Protein AF-A0A971UH70-F1 (afdb_monomer_lite)

pLDDT: mean 77.0, std 14.63, range [46.91, 95.19]

Foldseek 3Di:
DDDPVNDDDDDDDQDADPPPRDSPRFDFPDWDQPVQNKIKTWTAHPPPRDIDIDIDDPPDDPPPDDDDPDPDDDD

Sequence (75 aa):
MTRWQDVPMLFLPRLRCPSCGTFRTPLLTRSEDGGDNSVSRKYTCRECGTRFLVVFDPELPILGMNDSPLPYDDH

Radius of gyration: 17.89 Å; chains: 1; bounding box: 30×50×43 Å

Structure (mmCIF, N/CA/C/O backbone):
data_AF-A0A971UH70-F1
#
_entry.id   AF-A0A971UH70-F1
#
loop_
_atom_site.group_PDB
_atom_site.id
_atom_site.type_symbol
_atom_site.label_atom_id
_atom_site.label_alt_id
_atom_site.label_comp_id
_atom_site.label_asym_id
_atom_site.label_entity_id
_atom_site.label_seq_id
_atom_site.pdbx_PDB_ins_code
_atom_site.Cartn_x
_atom_site.Cartn_y
_atom_site.Cartn_z
_atom_site.occupancy
_atom_site.B_iso_or_equiv
_atom_site.auth_seq_id
_atom_site.auth_comp_id
_atom_site.auth_asym_id
_atom_site.auth_atom_id
_atom_site.pdbx_PDB_model_num
ATOM 1 N N . MET A 1 1 ? 3.514 12.678 -29.049 1.00 61.94 1 MET A N 1
ATOM 2 C CA . MET A 1 1 ? 2.793 12.673 -27.759 1.00 61.94 1 MET A CA 1
ATOM 3 C C . MET A 1 1 ? 2.244 11.279 -27.554 1.00 61.94 1 MET A C 1
ATOM 5 O O . MET A 1 1 ? 1.501 10.817 -28.411 1.00 61.94 1 MET A O 1
ATOM 9 N N . THR A 1 2 ? 2.656 10.599 -26.491 1.00 75.38 2 THR A N 1
ATOM 10 C CA . THR A 1 2 ? 2.125 9.280 -26.125 1.00 75.38 2 THR A CA 1
ATOM 11 C C . THR A 1 2 ? 0.659 9.440 -25.737 1.00 75.38 2 THR A C 1
ATOM 13 O O . THR A 1 2 ? 0.330 10.351 -24.974 1.00 75.38 2 THR A O 1
ATOM 16 N N . ARG A 1 3 ? -0.241 8.625 -26.293 1.00 87.81 3 ARG A N 1
ATOM 17 C CA . ARG A 1 3 ? -1.654 8.667 -25.904 1.00 87.81 3 ARG A CA 1
ATOM 18 C C . ARG A 1 3 ? -1.817 7.868 -24.616 1.00 87.81 3 ARG A C 1
ATOM 20 O O . ARG A 1 3 ? -1.167 6.846 -24.439 1.00 87.81 3 ARG A O 1
ATOM 27 N N . TRP A 1 4 ? -2.709 8.309 -23.734 1.00 85.19 4 TRP A N 1
ATOM 28 C CA . TRP A 1 4 ? -2.959 7.635 -22.452 1.00 85.19 4 TRP A CA 1
ATOM 29 C C . TRP A 1 4 ? -3.356 6.160 -22.595 1.00 85.19 4 TRP A C 1
ATOM 31 O O . TRP A 1 4 ? -3.052 5.360 -21.722 1.00 85.19 4 TRP A O 1
ATOM 41 N N . GLN A 1 5 ? -3.985 5.804 -23.713 1.00 86.50 5 GLN A N 1
ATOM 42 C CA . GLN A 1 5 ? -4.352 4.432 -24.071 1.00 86.50 5 GLN A CA 1
ATOM 43 C C . GLN A 1 5 ? -3.155 3.499 -24.344 1.00 86.50 5 GLN A C 1
ATOM 45 O O . GLN A 1 5 ? -3.324 2.289 -24.282 1.00 86.50 5 GLN A O 1
ATOM 50 N N . ASP A 1 6 ? -1.966 4.046 -24.616 1.00 85.38 6 ASP A N 1
ATOM 51 C CA . ASP A 1 6 ? -0.756 3.276 -24.939 1.00 85.38 6 ASP A CA 1
ATOM 52 C C . ASP A 1 6 ? 0.190 3.138 -23.723 1.00 85.38 6 ASP A C 1
ATOM 54 O O . ASP A 1 6 ? 1.292 2.604 -23.840 1.00 85.38 6 ASP A O 1
ATOM 58 N N . VAL A 1 7 ? -0.203 3.656 -22.551 1.00 85.00 7 VAL A N 1
ATOM 59 C CA . VAL A 1 7 ? 0.614 3.636 -21.328 1.00 85.00 7 VAL A CA 1
ATOM 60 C C . VAL A 1 7 ? 0.355 2.337 -20.548 1.00 85.00 7 VAL A C 1
ATOM 62 O O . VAL A 1 7 ? -0.802 2.061 -20.222 1.00 85.00 7 VAL A O 1
ATOM 65 N N . PRO A 1 8 ? 1.393 1.553 -20.188 1.00 80.12 8 PRO A N 1
ATOM 66 C CA . PRO A 1 8 ? 1.235 0.369 -19.344 1.00 80.12 8 PRO A CA 1
ATOM 67 C C . PRO A 1 8 ? 0.564 0.702 -18.005 1.00 80.12 8 PRO A C 1
ATOM 69 O O . PRO A 1 8 ? 0.977 1.627 -17.303 1.00 80.12 8 PRO A O 1
ATOM 72 N N . MET A 1 9 ? -0.466 -0.065 -17.640 1.00 74.06 9 MET A N 1
ATOM 73 C CA . MET A 1 9 ? -1.198 0.119 -16.388 1.00 74.06 9 MET A CA 1
ATOM 74 C C . MET A 1 9 ? -0.686 -0.848 -15.321 1.00 74.06 9 MET A C 1
ATOM 76 O O . MET A 1 9 ? -0.775 -2.062 -15.483 1.00 74.06 9 MET A O 1
ATOM 80 N N . LEU A 1 10 ? -0.229 -0.305 -14.192 1.00 71.88 10 LEU A N 1
ATOM 81 C CA . LEU A 1 10 ? -0.014 -1.074 -12.969 1.00 71.88 10 LEU A CA 1
ATOM 82 C C . LEU A 1 10 ? -1.212 -0.869 -12.037 1.00 71.88 10 LEU A C 1
ATOM 84 O O . LEU A 1 10 ? -1.425 0.230 -11.519 1.00 71.88 10 LEU A O 1
ATOM 88 N N . PHE A 1 11 ? -1.998 -1.923 -11.819 1.00 73.19 11 PHE A N 1
ATOM 89 C CA . PHE A 1 11 ? -3.109 -1.893 -10.872 1.00 73.19 11 PHE A CA 1
ATOM 90 C C . PHE A 1 11 ? -2.649 -2.375 -9.495 1.00 73.19 11 PHE A C 1
ATOM 92 O O . PHE A 1 11 ? -2.301 -3.539 -9.313 1.00 73.19 11 PHE A O 1
ATOM 99 N N . LEU A 1 12 ? -2.688 -1.480 -8.508 1.00 69.94 12 LEU A N 1
ATOM 100 C CA . LEU A 1 12 ? -2.451 -1.830 -7.111 1.00 69.94 12 LEU A CA 1
ATOM 101 C C . LEU A 1 12 ? -3.803 -1.974 -6.397 1.00 69.94 12 LEU A C 1
ATOM 103 O O . LEU A 1 12 ? -4.544 -0.986 -6.314 1.00 69.94 12 LEU A O 1
ATOM 107 N N . PRO A 1 13 ? -4.150 -3.165 -5.872 1.00 69.69 13 PRO A N 1
ATOM 108 C CA . PRO A 1 13 ? -5.418 -3.356 -5.187 1.00 69.69 13 PRO A CA 1
ATOM 109 C C . PRO A 1 13 ? -5.512 -2.448 -3.958 1.00 69.69 13 PRO A C 1
ATOM 111 O O . PRO A 1 13 ? -4.520 -2.149 -3.287 1.00 69.69 13 PRO A O 1
ATOM 114 N N . ARG A 1 14 ? -6.737 -2.010 -3.637 1.00 74.62 14 ARG A N 1
ATOM 115 C CA . ARG A 1 14 ? -6.996 -1.245 -2.411 1.00 74.62 14 ARG A CA 1
ATOM 116 C C . ARG A 1 14 ? -6.501 -2.034 -1.199 1.00 74.62 14 ARG A C 1
ATOM 118 O O . ARG A 1 14 ? -6.933 -3.160 -0.967 1.00 74.62 14 ARG A O 1
ATOM 125 N N . LEU A 1 15 ? -5.639 -1.405 -0.404 1.00 79.81 15 LEU A N 1
ATOM 126 C CA . LEU A 1 15 ? -5.098 -1.998 0.814 1.00 79.81 15 LEU A CA 1
ATOM 127 C C . LEU A 1 15 ? -6.212 -2.259 1.832 1.00 79.81 15 LEU A C 1
ATOM 129 O O . LEU A 1 15 ? -6.917 -1.340 2.253 1.00 79.81 15 LEU A O 1
ATOM 133 N N . ARG A 1 16 ? -6.331 -3.520 2.246 1.00 88.25 16 ARG A N 1
ATOM 134 C CA . ARG A 1 16 ? -7.211 -3.971 3.324 1.00 88.25 16 ARG A CA 1
ATOM 135 C C . ARG A 1 16 ? -6.388 -4.149 4.595 1.00 88.25 16 ARG A C 1
ATOM 137 O O . ARG A 1 16 ? -5.295 -4.707 4.545 1.00 88.25 16 ARG A O 1
ATOM 144 N N . CYS A 1 17 ? -6.902 -3.703 5.740 1.00 91.31 17 CYS A N 1
ATOM 145 C CA . CYS A 1 17 ? -6.245 -3.991 7.012 1.00 91.31 17 CYS A CA 1
ATOM 146 C C . CYS A 1 17 ? -6.235 -5.511 7.257 1.00 91.31 17 CYS A C 1
ATOM 148 O O . CYS A 1 17 ? -7.314 -6.106 7.271 1.00 91.31 17 CYS A O 1
ATOM 150 N N . PRO A 1 18 ? -5.072 -6.137 7.509 1.00 91.62 18 PRO A N 1
ATOM 151 C CA . PRO A 1 18 ? -4.993 -7.584 7.715 1.00 91.62 18 PRO A CA 1
ATOM 152 C C . PRO A 1 18 ? -5.612 -8.042 9.044 1.00 91.62 18 PRO A C 1
ATOM 154 O O . PRO A 1 18 ? -5.898 -9.220 9.203 1.00 91.62 18 PRO A O 1
ATOM 157 N N . SER A 1 19 ? -5.826 -7.121 9.991 1.00 94.19 19 SER A N 1
ATOM 158 C CA . SER A 1 19 ? -6.386 -7.429 11.311 1.00 94.19 19 SER A CA 1
ATOM 159 C C . SER A 1 19 ? -7.912 -7.292 11.340 1.00 94.19 19 SER A C 1
ATOM 161 O O . SER A 1 19 ? -8.619 -8.276 11.522 1.00 94.19 19 SER A O 1
ATOM 163 N N . CYS A 1 20 ? -8.453 -6.092 11.099 1.00 94.12 20 CYS A N 1
ATOM 164 C CA . CYS A 1 20 ? -9.905 -5.855 11.168 1.00 94.12 20 CYS A CA 1
ATOM 165 C C . CYS A 1 20 ? -10.625 -5.936 9.813 1.00 94.12 20 CYS A C 1
ATOM 167 O O . CYS A 1 20 ? -11.841 -5.779 9.741 1.00 94.12 20 CYS A O 1
ATOM 169 N N . GLY A 1 21 ? -9.893 -6.114 8.711 1.00 91.00 21 GLY A N 1
ATOM 170 C CA . GLY A 1 21 ? -10.481 -6.248 7.382 1.00 91.00 21 GLY A CA 1
ATOM 171 C C . GLY A 1 21 ? -11.058 -4.962 6.780 1.00 91.00 21 GLY A C 1
ATOM 172 O O . GLY A 1 21 ? -11.647 -5.044 5.703 1.00 91.00 21 GLY A O 1
ATOM 173 N N . THR A 1 22 ? -10.906 -3.797 7.420 1.00 90.06 22 THR A N 1
ATOM 174 C CA . THR A 1 22 ? -11.393 -2.518 6.874 1.00 90.06 22 THR A CA 1
ATOM 175 C C . THR A 1 22 ? -10.651 -2.117 5.596 1.00 90.06 22 THR A C 1
ATOM 177 O O . THR A 1 22 ? -9.448 -2.353 5.464 1.00 90.06 22 THR A O 1
ATOM 180 N N . PHE A 1 23 ? -11.364 -1.455 4.682 1.00 83.44 23 PHE A N 1
ATOM 181 C CA . PHE A 1 23 ? -10.809 -0.830 3.473 1.00 83.44 23 PHE A CA 1
ATOM 182 C C . PHE A 1 23 ? -10.542 0.665 3.643 1.00 83.44 23 PHE A C 1
ATOM 184 O O . PHE A 1 23 ? -10.170 1.339 2.680 1.00 83.44 23 PHE A O 1
ATOM 191 N N . ARG A 1 24 ? -10.771 1.222 4.840 1.00 78.62 24 ARG A N 1
ATOM 192 C CA . ARG A 1 24 ? -10.427 2.623 5.076 1.00 78.62 24 ARG A CA 1
ATOM 193 C C . ARG A 1 24 ? -8.941 2.814 4.839 1.00 78.62 24 ARG A C 1
ATOM 195 O O . ARG A 1 24 ? -8.132 2.107 5.437 1.00 78.62 24 ARG A O 1
ATOM 202 N N . THR A 1 25 ? -8.619 3.786 3.984 1.00 75.88 25 THR A N 1
ATOM 203 C CA . THR A 1 25 ? -7.250 4.064 3.562 1.00 75.88 25 THR A CA 1
ATOM 204 C C . THR A 1 25 ? -6.359 4.203 4.796 1.00 75.88 25 THR A C 1
ATOM 206 O O . THR A 1 25 ? -6.544 5.140 5.585 1.00 75.88 25 THR A O 1
ATOM 209 N N . PRO A 1 26 ? -5.430 3.259 5.010 1.00 75.50 26 PRO A N 1
ATOM 210 C CA . PRO A 1 26 ? -4.552 3.304 6.161 1.00 75.50 26 PRO A CA 1
ATOM 211 C C . PRO A 1 26 ? -3.632 4.524 6.060 1.00 75.50 26 PRO A C 1
ATOM 213 O O . PRO A 1 26 ? -3.311 4.997 4.968 1.00 75.50 26 PRO A O 1
ATOM 216 N N . LEU A 1 27 ? -3.211 5.063 7.203 1.00 82.44 27 LEU A N 1
ATOM 217 C CA . LEU A 1 27 ? -2.308 6.209 7.220 1.00 82.44 27 LEU A CA 1
ATOM 218 C C . LEU A 1 27 ? -0.900 5.738 6.846 1.00 82.44 27 LEU A C 1
ATOM 220 O O . LEU A 1 27 ? -0.329 4.913 7.560 1.00 82.44 27 LEU A O 1
ATOM 224 N N . LEU A 1 28 ? -0.360 6.245 5.733 1.00 83.25 28 LEU A N 1
ATOM 225 C CA . LEU A 1 28 ? 1.038 6.032 5.367 1.00 83.25 28 LEU A CA 1
ATOM 226 C C . LEU A 1 28 ? 1.914 6.738 6.400 1.00 83.25 28 LEU A C 1
ATOM 228 O O . LEU A 1 28 ? 1.859 7.955 6.542 1.00 83.25 28 LEU A O 1
ATOM 232 N N . THR A 1 29 ? 2.687 5.959 7.142 1.00 81.94 29 THR A N 1
ATOM 233 C CA . THR A 1 29 ? 3.552 6.459 8.209 1.00 81.94 29 THR A CA 1
ATOM 234 C C . THR A 1 29 ? 4.958 6.729 7.692 1.00 81.94 29 T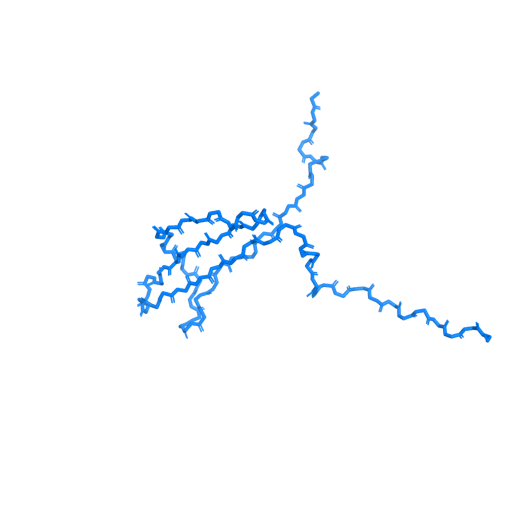HR A C 1
ATOM 236 O O . THR A 1 29 ? 5.568 7.726 8.062 1.00 81.94 29 THR A O 1
ATOM 239 N N . ARG A 1 30 ? 5.484 5.839 6.843 1.00 80.50 30 ARG A N 1
ATOM 240 C CA . ARG A 1 30 ? 6.835 5.950 6.288 1.00 80.50 30 ARG A CA 1
ATOM 241 C C . ARG A 1 30 ? 6.963 5.116 5.018 1.00 80.50 30 ARG A C 1
ATOM 243 O O . ARG A 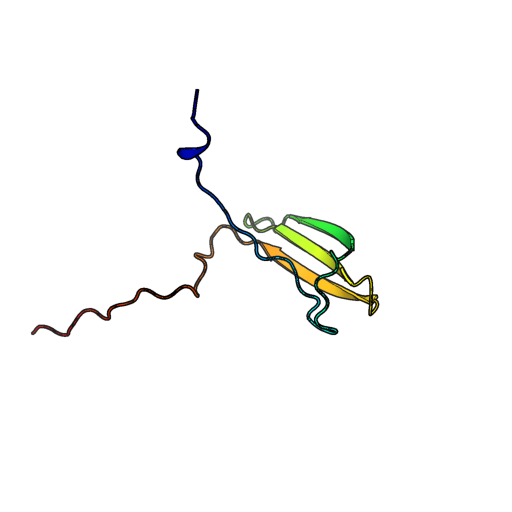1 30 ? 6.333 4.064 4.926 1.00 80.50 30 ARG A O 1
ATOM 250 N N . SER A 1 31 ? 7.809 5.567 4.100 1.00 85.06 31 SER A N 1
ATOM 251 C CA . SER A 1 31 ? 8.291 4.764 2.974 1.00 85.06 31 SER A CA 1
ATOM 252 C C . SER A 1 31 ? 9.806 4.615 3.087 1.00 85.06 31 SER A C 1
ATOM 254 O O . SER A 1 31 ? 10.475 5.559 3.513 1.00 85.06 31 SER A O 1
ATOM 256 N N . GLU A 1 32 ? 10.327 3.441 2.755 1.00 88.12 32 GLU A N 1
ATOM 257 C CA . GLU A 1 32 ? 11.755 3.113 2.788 1.00 88.12 32 GLU A CA 1
ATOM 258 C C . GLU A 1 32 ? 12.128 2.413 1.473 1.00 88.12 32 GLU A C 1
ATOM 260 O O . GLU A 1 32 ? 11.364 1.578 0.984 1.00 88.12 32 GLU A O 1
ATOM 265 N N . ASP A 1 33 ? 13.276 2.787 0.910 1.00 83.62 33 ASP A N 1
ATOM 266 C CA . ASP A 1 33 ? 13.901 2.113 -0.233 1.00 83.62 33 ASP A CA 1
ATOM 267 C C . ASP A 1 33 ? 14.619 0.851 0.270 1.00 83.62 33 ASP A C 1
ATOM 269 O O . ASP A 1 33 ? 15.313 0.911 1.291 1.00 83.62 33 ASP A O 1
ATOM 273 N N . GLY A 1 34 ? 14.396 -0.286 -0.391 1.00 79.69 34 GLY A N 1
ATOM 274 C CA . GLY A 1 34 ? 15.012 -1.569 -0.052 1.00 79.69 34 GLY A CA 1
ATOM 275 C C . GLY A 1 34 ? 16.430 -1.743 -0.600 1.00 79.69 34 GLY A C 1
ATOM 276 O O . GLY A 1 34 ? 17.164 -2.599 -0.113 1.00 79.69 34 GLY A O 1
ATOM 277 N N . GLY A 1 35 ? 16.846 -0.917 -1.569 1.00 81.75 35 GLY A N 1
ATOM 278 C CA . GLY A 1 35 ? 18.146 -1.025 -2.245 1.00 81.75 35 GLY A CA 1
ATOM 279 C C . GLY A 1 35 ? 18.218 -2.111 -3.329 1.00 81.75 35 GLY A C 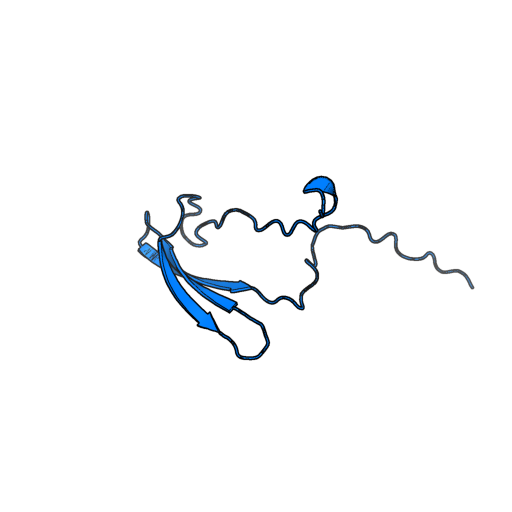1
ATOM 280 O O . GLY A 1 35 ? 19.210 -2.194 -4.047 1.00 81.75 35 GLY A O 1
ATOM 281 N N . ASP A 1 36 ? 17.161 -2.903 -3.478 1.00 78.00 36 ASP A N 1
ATOM 282 C CA . ASP A 1 36 ? 16.940 -3.974 -4.458 1.00 78.00 36 ASP A CA 1
ATOM 283 C C . ASP A 1 36 ? 15.805 -3.615 -5.439 1.00 78.00 36 ASP A C 1
ATOM 285 O O . ASP A 1 36 ? 15.114 -4.479 -5.964 1.00 78.00 36 ASP A O 1
ATOM 289 N N . ASN A 1 37 ? 15.583 -2.314 -5.659 1.00 76.50 37 ASN A N 1
ATOM 290 C CA . ASN A 1 37 ? 14.415 -1.735 -6.337 1.00 76.50 37 ASN A CA 1
ATOM 291 C C . ASN A 1 37 ? 13.070 -1.968 -5.629 1.00 76.50 37 ASN A C 1
ATOM 293 O O . ASN A 1 37 ? 12.046 -1.473 -6.114 1.00 76.50 37 ASN A O 1
ATOM 297 N N . SER A 1 38 ? 13.038 -2.651 -4.481 1.00 79.62 38 SER A N 1
ATOM 298 C CA . SER A 1 38 ? 11.821 -2.742 -3.687 1.00 79.62 38 SER A CA 1
ATOM 299 C C . SER A 1 38 ? 11.550 -1.441 -2.927 1.00 79.62 38 SER A C 1
ATOM 301 O O . SER A 1 38 ? 12.447 -0.697 -2.520 1.00 79.62 38 SER A O 1
ATOM 303 N N . VAL A 1 39 ? 10.269 -1.156 -2.708 1.00 85.75 39 VAL A N 1
ATOM 304 C CA . VAL A 1 39 ? 9.812 -0.051 -1.864 1.00 85.75 39 VAL A CA 1
ATOM 305 C C . VAL A 1 39 ? 8.920 -0.613 -0.779 1.00 85.75 39 VAL A C 1
ATOM 307 O O . VAL A 1 39 ? 7.870 -1.193 -1.056 1.00 85.75 39 VAL A O 1
ATOM 310 N N . SER A 1 40 ? 9.280 -0.376 0.476 1.00 88.62 40 SER A N 1
ATOM 311 C CA . SER A 1 40 ? 8.438 -0.746 1.607 1.00 88.62 40 SER A CA 1
ATOM 312 C C . SER A 1 40 ? 7.673 0.466 2.143 1.00 88.62 40 SER A C 1
ATOM 314 O O . SER A 1 40 ? 8.177 1.587 2.208 1.00 88.62 40 SER A O 1
ATOM 316 N N . ARG A 1 41 ? 6.408 0.260 2.512 1.00 89.38 41 ARG A N 1
ATOM 317 C CA . ARG A 1 41 ? 5.508 1.273 3.066 1.00 89.38 41 ARG A CA 1
ATOM 318 C C . ARG A 1 41 ? 4.913 0.782 4.374 1.00 89.38 41 ARG A C 1
ATOM 320 O O . ARG A 1 41 ? 4.257 -0.256 4.432 1.00 89.38 41 ARG A O 1
ATOM 327 N N . LYS A 1 42 ? 5.125 1.558 5.433 1.00 90.88 42 LYS A N 1
ATOM 328 C CA . LYS A 1 42 ? 4.595 1.305 6.776 1.00 90.88 42 LYS A CA 1
ATOM 329 C C . LYS A 1 42 ? 3.263 2.019 6.923 1.00 90.88 42 LYS A C 1
ATOM 331 O O . LYS A 1 42 ? 3.179 3.230 6.721 1.00 90.88 42 LYS A O 1
ATOM 336 N N . TYR A 1 43 ? 2.241 1.272 7.305 1.00 91.56 43 TYR A N 1
ATOM 337 C CA . TYR A 1 43 ? 0.873 1.742 7.433 1.00 91.56 43 TYR A CA 1
ATOM 338 C C . TYR A 1 43 ? 0.351 1.550 8.850 1.00 91.56 43 TYR A C 1
ATOM 340 O O . TYR A 1 43 ? 0.686 0.576 9.521 1.00 91.56 43 TYR A O 1
ATOM 348 N N . THR A 1 44 ? -0.527 2.456 9.277 1.00 93.69 44 THR A N 1
ATOM 349 C CA . THR A 1 44 ? -1.317 2.303 10.504 1.00 93.69 44 THR A CA 1
ATOM 350 C C . THR A 1 44 ? -2.802 2.290 10.153 1.00 93.69 44 THR A C 1
ATOM 352 O O . THR A 1 44 ? -3.306 3.204 9.490 1.00 93.69 44 THR A O 1
ATOM 355 N N . CYS A 1 45 ? -3.515 1.244 10.576 1.00 93.62 45 CYS A N 1
ATOM 356 C CA . CYS A 1 45 ? -4.960 1.154 10.413 1.00 93.62 45 CYS A C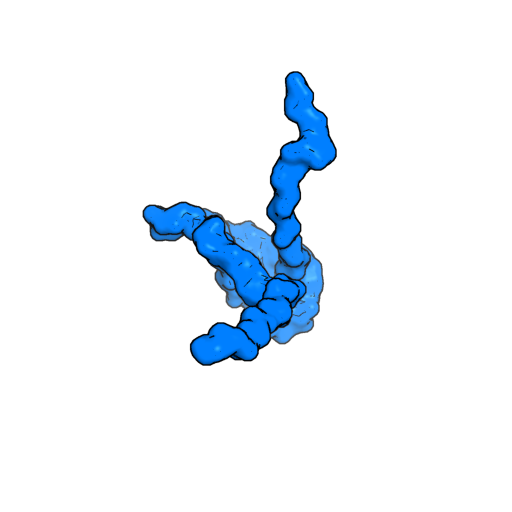A 1
ATOM 357 C C . CYS A 1 45 ? -5.654 2.237 11.244 1.00 93.62 45 CYS A C 1
ATOM 359 O O . CYS A 1 45 ? -5.403 2.357 12.440 1.00 93.62 45 CYS A O 1
ATOM 361 N N . ARG A 1 46 ? -6.563 2.993 10.620 1.00 90.19 46 ARG A N 1
ATOM 362 C CA . ARG A 1 46 ? -7.324 4.046 11.307 1.00 90.19 46 ARG A CA 1
ATOM 363 C C . ARG A 1 46 ? -8.436 3.518 12.216 1.00 90.19 46 ARG A C 1
ATOM 365 O O . ARG A 1 46 ? -8.858 4.245 13.099 1.00 90.19 46 ARG A O 1
ATOM 372 N N . GLU A 1 47 ? -8.893 2.285 11.997 1.00 93.62 47 GLU A N 1
ATOM 373 C CA . GLU A 1 47 ? -9.988 1.690 12.776 1.00 93.62 47 GLU A CA 1
ATOM 374 C C . GLU A 1 47 ? -9.469 0.942 14.005 1.00 93.62 47 GLU A C 1
ATOM 376 O O . GLU A 1 47 ? -9.863 1.240 15.125 1.00 93.62 47 GLU A O 1
ATOM 381 N N . CYS A 1 48 ? -8.555 -0.013 13.814 1.00 94.19 48 CYS A N 1
ATOM 382 C CA . CYS A 1 48 ? -8.063 -0.864 14.902 1.00 94.19 48 CYS A CA 1
ATOM 383 C C . CYS A 1 48 ? -6.645 -0.515 15.379 1.00 94.19 48 CYS A C 1
ATOM 385 O O . CYS A 1 48 ? -6.103 -1.206 16.236 1.00 94.19 48 CYS A O 1
ATOM 387 N N . GLY A 1 49 ? -5.993 0.496 14.791 1.00 93.75 49 GLY A N 1
ATOM 388 C CA . GLY A 1 49 ? -4.637 0.918 15.170 1.00 93.75 49 GLY A CA 1
ATOM 389 C C . GLY A 1 49 ? -3.508 -0.037 14.761 1.00 93.75 49 GLY A C 1
ATOM 390 O O . GLY A 1 49 ? -2.337 0.290 14.952 1.00 93.75 49 GLY A O 1
ATOM 391 N N . THR A 1 50 ? -3.818 -1.204 14.181 1.00 95.19 50 THR A N 1
ATOM 392 C CA . THR A 1 50 ? -2.806 -2.186 13.765 1.00 95.19 50 THR A CA 1
ATOM 393 C C . THR A 1 50 ? -1.828 -1.579 12.764 1.00 95.19 50 THR A C 1
ATOM 395 O O . THR A 1 50 ? -2.233 -1.000 11.752 1.00 95.19 50 THR A O 1
ATOM 398 N N . ARG A 1 51 ? -0.533 -1.756 13.033 1.00 93.94 51 ARG A N 1
ATOM 399 C CA . ARG A 1 51 ? 0.557 -1.382 12.131 1.00 93.94 51 ARG A CA 1
ATOM 400 C C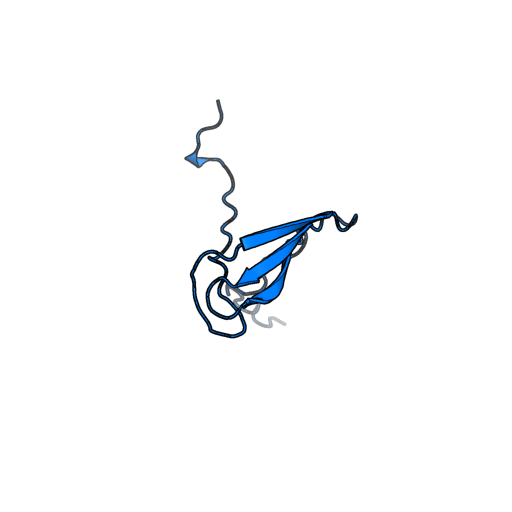 . ARG A 1 51 ? 0.892 -2.557 11.220 1.00 93.94 51 ARG A C 1
ATOM 402 O O . ARG A 1 51 ? 0.943 -3.689 11.690 1.00 93.94 51 ARG A O 1
ATOM 409 N N . PHE A 1 52 ? 1.114 -2.297 9.940 1.00 90.75 52 PHE A N 1
ATOM 410 C CA . PHE A 1 52 ? 1.477 -3.327 8.966 1.00 90.75 52 PHE A CA 1
ATOM 411 C C . PHE A 1 52 ? 2.377 -2.759 7.867 1.00 90.75 52 PHE A C 1
ATOM 413 O O . PHE A 1 52 ? 2.403 -1.549 7.629 1.00 90.75 52 PHE A O 1
ATOM 420 N N . LEU A 1 53 ? 3.140 -3.643 7.228 1.00 90.88 53 LEU A N 1
ATOM 421 C CA . LEU A 1 53 ? 4.082 -3.321 6.161 1.00 90.88 53 LEU A CA 1
ATOM 422 C C . LEU A 1 53 ? 3.513 -3.790 4.820 1.00 90.88 53 LEU A C 1
ATOM 424 O O . LEU A 1 53 ? 2.946 -4.876 4.737 1.00 90.88 53 LEU A O 1
ATOM 428 N N . VAL A 1 54 ? 3.681 -2.979 3.783 1.00 86.56 54 VAL A N 1
ATOM 429 C CA . VAL A 1 54 ? 3.421 -3.351 2.389 1.00 86.56 54 VAL A CA 1
ATOM 430 C C . VAL A 1 54 ? 4.726 -3.188 1.632 1.00 86.56 54 VAL A C 1
ATOM 432 O O . VAL A 1 54 ? 5.312 -2.111 1.682 1.00 86.56 54 VAL A O 1
ATOM 435 N N . VAL A 1 55 ? 5.180 -4.232 0.950 1.00 85.00 55 VAL A N 1
ATOM 436 C CA . VAL A 1 55 ? 6.387 -4.196 0.118 1.00 85.00 55 VAL A CA 1
ATOM 437 C C . VAL A 1 55 ? 5.955 -4.276 -1.340 1.00 85.00 55 VAL A C 1
ATOM 439 O O . VAL A 1 55 ? 5.138 -5.122 -1.695 1.00 85.00 55 VAL A O 1
ATOM 442 N N . PHE A 1 56 ? 6.455 -3.354 -2.156 1.00 80.56 56 PHE A N 1
ATOM 443 C CA . PHE A 1 56 ? 6.310 -3.360 -3.604 1.00 80.56 56 PHE A CA 1
ATOM 444 C C . PHE A 1 56 ? 7.650 -3.785 -4.184 1.00 80.56 56 PHE A C 1
ATOM 446 O O . PHE A 1 56 ? 8.622 -3.051 -4.036 1.00 80.56 56 PHE A O 1
ATOM 453 N N . ASP A 1 57 ? 7.691 -4.952 -4.812 1.00 76.19 57 ASP A N 1
ATOM 454 C CA . ASP A 1 57 ? 8.867 -5.466 -5.507 1.00 76.19 57 ASP A CA 1
ATOM 455 C C . ASP A 1 57 ? 8.574 -5.452 -7.019 1.00 76.19 57 ASP A C 1
ATOM 457 O O . ASP A 1 57 ? 7.612 -6.101 -7.447 1.00 76.19 57 ASP A O 1
ATOM 461 N N . PRO A 1 58 ? 9.313 -4.666 -7.823 1.00 65.38 58 PRO A N 1
ATOM 462 C CA . PRO A 1 58 ? 9.081 -4.558 -9.258 1.00 65.38 58 PRO A CA 1
ATOM 463 C C . PRO A 1 58 ? 9.428 -5.835 -10.035 1.00 65.38 58 PRO A C 1
ATOM 465 O O . PRO A 1 58 ? 8.996 -5.948 -11.182 1.00 65.38 58 PRO A O 1
ATOM 468 N N . GLU A 1 59 ? 10.165 -6.787 -9.450 1.00 62.56 59 GLU A N 1
ATOM 469 C CA . GLU A 1 59 ? 10.549 -8.033 -10.126 1.00 62.56 59 GLU A CA 1
ATOM 470 C C . GLU A 1 59 ? 9.548 -9.175 -9.959 1.00 62.56 59 GLU A C 1
ATOM 472 O O . GLU A 1 59 ? 9.664 -10.185 -10.652 1.00 62.56 59 GLU A O 1
ATOM 477 N N . LEU A 1 60 ? 8.535 -9.040 -9.099 1.00 53.59 60 LEU A N 1
ATOM 478 C CA . LEU A 1 60 ? 7.513 -10.072 -8.979 1.00 53.59 60 LEU A CA 1
ATOM 479 C C . LEU A 1 60 ? 6.450 -9.880 -10.072 1.00 53.59 60 LEU A C 1
ATOM 481 O O . LEU A 1 60 ? 5.586 -9.005 -9.927 1.00 53.59 60 LEU A O 1
ATOM 485 N N . PRO A 1 61 ? 6.421 -10.708 -11.145 1.00 49.34 61 PRO A N 1
ATOM 486 C CA . PRO A 1 61 ? 5.178 -10.890 -11.873 1.00 49.34 61 PRO A CA 1
ATOM 487 C C . PRO A 1 61 ? 4.121 -11.262 -10.838 1.00 49.34 61 PRO A C 1
ATOM 489 O O . PRO A 1 61 ? 4.386 -12.033 -9.914 1.00 49.34 61 PRO A O 1
ATOM 492 N N . ILE A 1 62 ? 2.938 -10.668 -10.957 1.00 52.03 62 ILE A N 1
ATOM 493 C CA . ILE A 1 62 ? 1.805 -10.931 -10.075 1.00 52.03 62 ILE A CA 1
ATOM 494 C C . ILE A 1 62 ? 1.438 -12.417 -10.240 1.00 52.03 62 ILE A C 1
ATOM 496 O O . ILE A 1 62 ? 0.614 -12.776 -11.078 1.00 52.03 62 ILE A O 1
ATOM 500 N N . LEU A 1 63 ? 2.097 -13.301 -9.486 1.00 50.25 63 LEU A N 1
ATOM 501 C CA . LEU A 1 63 ? 1.834 -14.735 -9.441 1.00 50.25 63 LEU A CA 1
ATOM 502 C C . LEU A 1 63 ? 0.474 -14.910 -8.768 1.00 50.25 63 LEU A C 1
ATOM 504 O O . LEU A 1 63 ? 0.372 -14.952 -7.543 1.00 50.25 63 LEU A O 1
ATOM 508 N N . GLY A 1 64 ? -0.590 -14.934 -9.570 1.00 49.41 64 GLY A N 1
ATOM 509 C CA . GLY A 1 64 ? -1.935 -15.143 -9.041 1.00 49.41 64 GLY A CA 1
ATOM 510 C C . GLY A 1 64 ? -3.120 -14.807 -9.941 1.00 49.41 64 GLY A C 1
ATOM 511 O O . GLY A 1 64 ? -4.249 -14.980 -9.489 1.00 49.41 64 GLY A O 1
ATOM 512 N N . MET A 1 65 ? -2.933 -14.357 -11.184 1.00 46.91 65 MET A N 1
ATOM 513 C CA . MET A 1 65 ? -4.022 -14.364 -12.169 1.00 46.91 65 MET A CA 1
ATOM 514 C C . MET A 1 65 ? -3.707 -15.395 -13.245 1.00 46.91 65 MET A C 1
ATOM 516 O O . MET A 1 65 ? -2.882 -15.177 -14.122 1.00 46.91 65 MET A O 1
ATOM 520 N N . ASN A 1 66 ? -4.329 -16.556 -13.043 1.00 53.25 66 ASN A N 1
ATOM 521 C CA . ASN A 1 66 ? -4.344 -17.740 -13.888 1.00 53.25 66 ASN A CA 1
ATOM 522 C C . ASN A 1 66 ? -4.345 -17.406 -15.380 1.00 53.25 66 ASN A C 1
ATOM 524 O O . ASN A 1 66 ? -5.255 -16.722 -15.827 1.00 53.25 66 ASN A O 1
ATOM 528 N N . ASP A 1 67 ? -3.395 -17.980 -16.110 1.00 52.03 67 ASP A N 1
ATOM 529 C CA . ASP A 1 67 ? -3.640 -18.620 -17.404 1.00 52.03 67 ASP A CA 1
ATOM 530 C C . ASP A 1 67 ? -2.467 -19.562 -17.696 1.00 52.03 67 ASP A C 1
ATOM 532 O O . ASP A 1 67 ? -1.609 -19.309 -18.537 1.00 52.03 67 ASP A O 1
ATOM 536 N N . SER A 1 68 ? -2.417 -20.673 -16.959 1.00 52.06 68 SER A N 1
ATOM 537 C CA . SER A 1 68 ? -1.722 -21.856 -17.458 1.00 52.06 68 SER A CA 1
ATOM 538 C C . SER A 1 68 ? -2.766 -22.791 -18.063 1.00 52.06 68 SER A C 1
ATOM 540 O O . SER A 1 68 ? -3.466 -23.465 -17.306 1.00 52.06 68 SER A O 1
ATOM 542 N N . PRO A 1 69 ? -2.856 -22.944 -19.392 1.00 51.31 69 PRO A N 1
ATOM 543 C CA . PRO A 1 69 ? -2.990 -24.278 -19.936 1.00 51.31 69 PRO A CA 1
ATOM 544 C C . PRO A 1 69 ? -1.625 -24.955 -19.767 1.00 51.31 69 PRO A C 1
ATOM 546 O O . PRO A 1 69 ? -0.611 -24.470 -20.271 1.00 51.31 69 PRO A O 1
ATOM 549 N N . LEU A 1 70 ? -1.590 -26.054 -19.011 1.00 59.94 70 LEU A N 1
ATOM 550 C CA . LEU A 1 70 ? -0.442 -26.959 -19.010 1.00 59.94 70 LEU A CA 1
ATOM 551 C C . LEU A 1 70 ? -0.153 -27.359 -20.467 1.00 59.94 70 LEU A C 1
ATOM 553 O O . LEU A 1 70 ? -1.106 -27.720 -21.166 1.00 59.94 70 LEU A O 1
ATOM 557 N N . PRO A 1 71 ? 1.102 -27.304 -20.950 1.00 52.91 71 PRO A N 1
ATOM 558 C CA . PRO A 1 71 ? 1.416 -27.937 -22.214 1.00 52.91 71 PRO A CA 1
ATOM 559 C C . PRO A 1 71 ? 1.143 -29.434 -22.052 1.00 52.91 71 PRO A C 1
ATOM 561 O O . PRO A 1 71 ? 1.644 -30.083 -21.136 1.00 52.91 71 PRO A O 1
ATOM 564 N N . TYR A 1 72 ? 0.263 -29.929 -22.910 1.00 57.62 72 TYR A N 1
ATOM 565 C CA . TYR A 1 72 ? -0.024 -31.337 -23.132 1.00 57.62 72 TYR A CA 1
ATOM 566 C C . TYR A 1 72 ? 1.305 -32.073 -23.351 1.00 57.62 72 TYR A C 1
ATOM 568 O O . TYR A 1 72 ? 2.117 -31.617 -24.158 1.00 57.62 72 TYR A O 1
ATOM 576 N N . ASP A 1 73 ? 1.516 -33.175 -22.626 1.00 59.12 73 ASP A N 1
ATOM 577 C CA . ASP A 1 73 ? 2.579 -34.132 -22.933 1.00 59.12 73 ASP A CA 1
ATOM 578 C C . ASP A 1 73 ? 2.402 -34.600 -24.380 1.00 59.12 73 ASP A C 1
ATOM 580 O O . ASP A 1 73 ? 1.361 -35.166 -24.726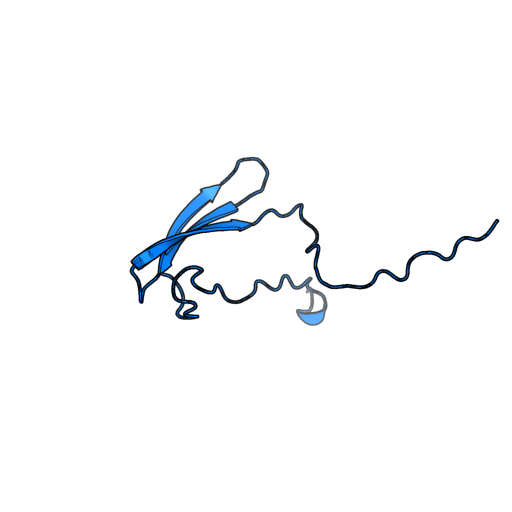 1.00 59.12 73 ASP A O 1
ATOM 584 N N . ASP A 1 74 ? 3.418 -34.372 -25.208 1.00 57.34 74 ASP A N 1
ATOM 585 C CA . ASP A 1 74 ? 3.539 -35.031 -26.500 1.00 57.34 74 ASP A CA 1
ATOM 586 C C . ASP A 1 74 ? 4.958 -35.598 -26.641 1.00 57.34 74 ASP A C 1
ATOM 588 O O . ASP A 1 74 ? 5.938 -34.851 -26.715 1.00 57.34 74 ASP A O 1
ATOM 592 N N . HIS A 1 75 ? 4.984 -36.934 -26.677 1.00 50.50 75 HIS A N 1
ATOM 593 C CA . HIS A 1 75 ? 6.073 -37.868 -26.992 1.00 50.50 75 HIS A CA 1
ATOM 594 C C . HIS A 1 75 ? 7.147 -38.200 -25.945 1.00 50.50 75 HIS A C 1
ATOM 596 O O . HIS A 1 75 ? 8.085 -37.407 -25.716 1.00 50.50 75 HIS A O 1
#

Secondary structure (DSSP, 8-state):
---GGGSPP--PPPPPPTTT---S--EEEEEEE-SSS-EEEEEE-TTT--EEEEEE-TT---TTS---PPPPP--